Protein AF-A0A2Y9AKG4-F1 (afdb_monomer)

pLDDT: mean 80.53, std 13.44, range [30.86, 92.69]

Solvent-accessible surface area (backbone atoms only — not comparable to full-atom values): 8918 Å² total; per-residue (Å²): 135,92,79,71,90,47,58,56,35,76,62,49,52,52,51,26,52,72,73,71,62,54,72,96,74,84,90,70,97,55,57,71,73,50,49,64,43,49,79,68,67,72,54,68,69,62,38,68,69,52,46,51,50,43,32,75,68,40,95,71,20,58,72,45,40,52,58,15,44,46,93,96,48,104,48,29,63,50,82,74,86,80,84,86,83,80,90,77,84,88,80,60,65,68,65,34,63,79,64,71,60,71,89,70,87,48,71,66,50,51,47,52,51,39,54,49,25,55,74,69,75,44,88,66,75,92,80,88,85,77,94,62,67,61,87,129

Mean predicted aligned error: 9.57 Å

Foldseek 3Di:
DPDPPFLCLLVVQVVCLVVVNHDPDDDDLQLVSVAVCVVVVSADFPDPVVLVVLQVPPPVHPVQSVSQDYPPDPGGGDGDDDDDDPDDDDDDPVVCVVLVLPDDDDPVSLVVQLVVCVVVVHDSDDDDDDPGNDPD

Radius of gyration: 21.5 Å; Cα contacts (8 Å, |Δi|>4): 93; chains: 1; bounding box: 50×32×56 Å

Organism: NCBI:txid475081

Secondary structure (DSSP, 8-state):
-----STTHHHHHHHHHHHT---S----S-GGGGHHHHHTT-S---HHHHHHHHHHHSTT-HHHHHTTBPTT-S-B---------S------HHHHHHTT-----SHHHHHHHHHHHHHTT-----------S---

Structure (mmCIF, N/CA/C/O backbone):
data_AF-A0A2Y9AKG4-F1
#
_entry.id   AF-A0A2Y9AKG4-F1
#
loop_
_atom_site.group_PDB
_atom_site.id
_atom_site.type_symbol
_atom_site.label_atom_id
_atom_site.label_alt_id
_atom_site.label_comp_id
_atom_site.label_asym_id
_atom_site.label_entity_id
_atom_site.label_seq_id
_atom_site.pdbx_PDB_ins_code
_atom_site.Cartn_x
_atom_site.Cartn_y
_atom_site.Cartn_z
_atom_site.occupancy
_atom_site.B_iso_or_equiv
_atom_site.auth_seq_id
_atom_site.auth_comp_id
_a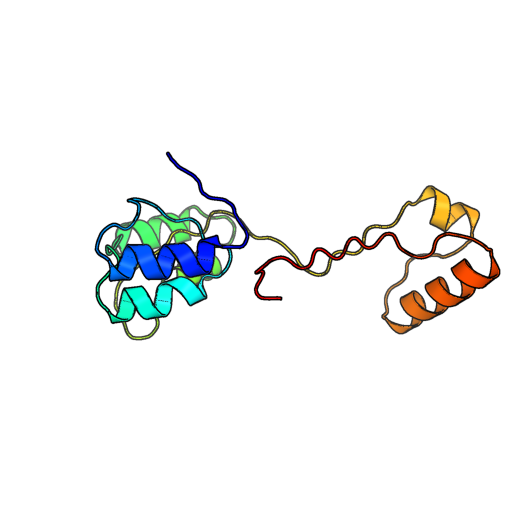tom_site.auth_asym_id
_atom_site.auth_atom_id
_atom_site.pdbx_PDB_model_num
ATOM 1 N N . MET A 1 1 ? -5.085 -19.871 11.737 1.00 33.09 1 MET A N 1
ATOM 2 C CA . MET A 1 1 ? -5.440 -18.786 10.796 1.00 33.09 1 MET A CA 1
ATOM 3 C C . MET A 1 1 ? -5.813 -19.409 9.462 1.00 33.09 1 MET A C 1
ATOM 5 O O . MET A 1 1 ? -4.995 -20.139 8.921 1.00 33.09 1 MET A O 1
ATOM 9 N N . ARG A 1 2 ? -7.030 -19.187 8.952 1.00 30.86 2 ARG A N 1
ATOM 10 C CA . ARG A 1 2 ? -7.351 -19.467 7.544 1.00 30.86 2 ARG A CA 1
ATOM 11 C C . ARG A 1 2 ? -7.010 -18.205 6.754 1.00 30.86 2 ARG A C 1
ATOM 13 O O . ARG A 1 2 ? -7.749 -17.235 6.834 1.00 30.86 2 ARG A O 1
ATOM 20 N N . GLY A 1 3 ? -5.860 -18.193 6.087 1.00 36.62 3 GLY A N 1
ATOM 21 C CA . GLY A 1 3 ? -5.502 -17.131 5.149 1.00 36.62 3 GLY A CA 1
ATOM 22 C C . GLY A 1 3 ? -5.960 -17.532 3.753 1.00 36.62 3 GLY A C 1
ATOM 23 O O . GLY A 1 3 ? -5.350 -18.411 3.152 1.00 36.62 3 GLY A O 1
ATOM 24 N N . ASN A 1 4 ? -7.030 -16.922 3.248 1.00 46.03 4 ASN A N 1
ATOM 25 C CA . ASN A 1 4 ? -7.438 -17.076 1.852 1.00 46.03 4 ASN A CA 1
ATOM 26 C C . ASN A 1 4 ? -6.743 -15.997 1.014 1.00 46.03 4 ASN A C 1
ATOM 28 O O . ASN A 1 4 ? -7.341 -14.979 0.687 1.00 46.03 4 ASN A O 1
ATOM 32 N N . GLY A 1 5 ? -5.471 -16.212 0.676 1.00 44.66 5 GLY A N 1
ATOM 33 C CA . GLY A 1 5 ? -4.754 -15.404 -0.316 1.00 44.66 5 GLY A CA 1
ATOM 34 C C . GLY A 1 5 ? -5.138 -15.818 -1.738 1.00 44.66 5 GLY A C 1
ATOM 35 O O . GLY A 1 5 ? -4.324 -16.401 -2.442 1.00 44.66 5 GLY A O 1
ATOM 36 N N . SER A 1 6 ? -6.398 -15.607 -2.124 1.00 54.41 6 SER A N 1
ATOM 37 C CA . SER A 1 6 ? -6.892 -15.866 -3.487 1.00 54.41 6 SER A CA 1
ATOM 38 C C . SER A 1 6 ? -7.287 -14.555 -4.158 1.00 54.41 6 SER A C 1
ATOM 40 O O . SER A 1 6 ? -7.713 -13.648 -3.449 1.00 54.41 6 SER A O 1
ATOM 42 N N . ASP A 1 7 ? -7.265 -14.479 -5.492 1.00 56.97 7 ASP A N 1
ATOM 43 C CA . ASP A 1 7 ? -7.742 -13.310 -6.260 1.00 56.97 7 ASP A CA 1
ATOM 44 C C . ASP A 1 7 ? -9.185 -12.886 -5.904 1.00 56.97 7 ASP A C 1
ATOM 46 O O . ASP A 1 7 ? -9.617 -11.780 -6.200 1.00 56.97 7 ASP A O 1
ATOM 50 N N . ALA A 1 8 ? -9.958 -13.763 -5.257 1.00 68.50 8 ALA A N 1
ATOM 51 C CA . ALA A 1 8 ? -11.302 -13.478 -4.770 1.00 68.50 8 ALA A CA 1
ATOM 52 C C . ALA A 1 8 ? -11.347 -12.828 -3.372 1.00 68.50 8 ALA A C 1
ATOM 54 O O . ALA A 1 8 ? -12.441 -12.545 -2.887 1.00 68.50 8 ALA A O 1
ATOM 55 N N . PHE A 1 9 ? -10.205 -12.610 -2.708 1.00 78.62 9 PHE A N 1
ATOM 56 C CA . PHE A 1 9 ? -10.141 -12.155 -1.316 1.00 78.62 9 PHE A CA 1
ATOM 57 C C . PHE A 1 9 ? -10.887 -10.838 -1.100 1.00 78.62 9 PHE A C 1
ATOM 59 O O . PHE A 1 9 ? -11.708 -10.760 -0.193 1.00 78.62 9 PHE A O 1
ATOM 66 N N . GLU A 1 10 ? -10.671 -9.844 -1.962 1.00 76.94 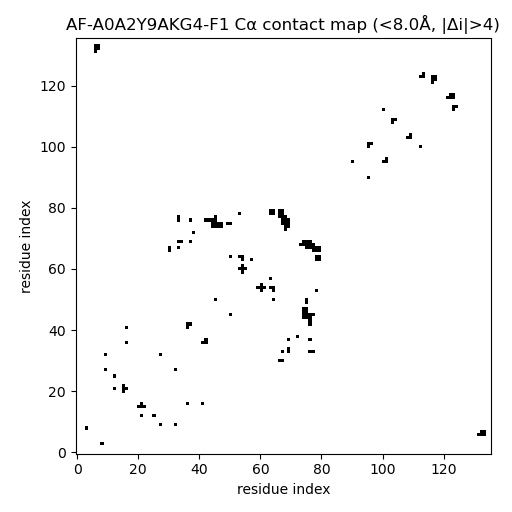10 GLU A N 1
ATOM 67 C CA . GLU A 1 10 ? -11.289 -8.516 -1.835 1.00 76.94 10 GLU A CA 1
ATOM 68 C C . GLU A 1 10 ? -12.816 -8.569 -1.939 1.00 76.94 10 GLU A C 1
ATOM 70 O O . GLU A 1 10 ? -13.523 -7.861 -1.227 1.00 76.94 10 GLU A O 1
ATOM 75 N N . ARG A 1 11 ? -13.353 -9.464 -2.774 1.00 81.31 11 ARG A N 1
ATOM 76 C CA . ARG A 1 11 ? -14.804 -9.683 -2.853 1.00 81.31 11 ARG A CA 1
ATOM 77 C C . ARG A 1 11 ? -15.308 -10.476 -1.655 1.00 81.31 11 ARG A C 1
ATOM 79 O O . ARG A 1 11 ? -16.351 -10.150 -1.097 1.00 81.31 11 ARG A O 1
ATOM 86 N N . GLN A 1 12 ? -14.574 -11.512 -1.258 1.00 84.94 12 GLN A N 1
ATOM 87 C CA . GLN A 1 12 ? -14.980 -12.397 -0.174 1.00 84.94 12 GLN A CA 1
ATOM 88 C C . GLN A 1 12 ? -14.997 -11.673 1.174 1.00 84.94 12 GLN A C 1
ATOM 90 O O . GLN A 1 12 ? -15.932 -11.864 1.943 1.00 84.94 12 GLN A O 1
ATOM 95 N N . ILE A 1 13 ? -14.018 -10.805 1.447 1.00 85.69 13 ILE A N 1
ATOM 96 C CA . ILE A 1 13 ? -13.960 -10.074 2.714 1.00 85.69 13 ILE A CA 1
ATOM 97 C C . ILE A 1 13 ? -15.146 -9.119 2.869 1.00 85.69 13 ILE A C 1
ATOM 99 O O . ILE A 1 13 ? -15.705 -9.023 3.958 1.00 85.69 13 ILE A O 1
ATOM 103 N N . VAL A 1 14 ? -15.590 -8.476 1.784 1.00 84.75 14 VAL A N 1
ATOM 104 C CA . VAL A 1 14 ? -16.793 -7.630 1.798 1.00 84.75 14 VAL A CA 1
ATOM 105 C C . VAL A 1 14 ? -18.032 -8.470 2.114 1.00 84.75 14 VAL A C 1
ATOM 107 O O . VAL A 1 14 ? -18.803 -8.097 2.996 1.00 84.75 14 VAL A O 1
ATOM 110 N N . ILE A 1 15 ? -18.184 -9.635 1.474 1.00 86.56 15 ILE A N 1
ATOM 111 C CA . ILE A 1 15 ? -19.299 -10.560 1.734 1.00 86.56 15 ILE A CA 1
ATOM 112 C C . ILE A 1 15 ? -19.300 -11.025 3.195 1.00 86.56 15 ILE A C 1
ATOM 114 O O . ILE A 1 15 ? -20.339 -10.976 3.849 1.00 86.56 15 ILE A O 1
ATOM 118 N N . ASP A 1 16 ? -18.151 -11.442 3.729 1.00 88.06 16 ASP A N 1
ATOM 119 C CA . ASP A 1 16 ? -18.035 -11.940 5.104 1.00 88.06 16 ASP A CA 1
ATOM 120 C C . ASP A 1 16 ? -18.337 -10.834 6.131 1.00 88.06 16 ASP A C 1
ATOM 122 O O . ASP A 1 16 ? -19.018 -11.070 7.137 1.00 88.06 16 ASP A O 1
ATOM 126 N N . VAL A 1 17 ? -17.881 -9.604 5.860 1.00 87.88 17 VAL A N 1
ATOM 127 C CA . VAL A 1 17 ? -18.198 -8.419 6.665 1.00 87.88 17 VAL A CA 1
ATOM 128 C C . VAL A 1 17 ? -19.689 -8.108 6.609 1.00 87.88 17 VAL A C 1
ATOM 130 O O . VAL A 1 17 ? -20.259 -7.795 7.651 1.00 87.88 17 VAL A O 1
ATOM 133 N N . GLU A 1 18 ? -20.351 -8.200 5.455 1.00 86.19 18 GLU A N 1
ATOM 134 C CA . GLU A 1 18 ? -21.795 -7.955 5.321 1.00 86.19 18 GLU A CA 1
ATOM 135 C C . GLU A 1 18 ? -22.634 -9.056 5.982 1.00 86.19 18 GLU A C 1
ATOM 137 O O . GLU A 1 18 ? -23.580 -8.751 6.712 1.00 86.19 18 GLU A O 1
ATOM 142 N N . ALA A 1 19 ? -22.226 -10.317 5.839 1.00 89.75 19 ALA A N 1
ATOM 143 C CA . ALA A 1 19 ? -22.861 -11.475 6.465 1.00 89.75 19 ALA A CA 1
ATOM 144 C C . ALA A 1 19 ? -22.686 -11.523 7.996 1.00 89.75 19 ALA A C 1
ATOM 146 O O . ALA A 1 19 ? -23.363 -12.298 8.671 1.00 89.75 19 ALA A O 1
ATOM 147 N N . GLY A 1 20 ? -21.801 -10.692 8.563 1.00 87.44 20 GLY A N 1
ATOM 148 C CA . GLY A 1 20 ? -21.546 -10.643 10.005 1.00 87.44 20 GLY A CA 1
ATOM 149 C C . GLY A 1 20 ? -20.654 -11.779 10.509 1.00 87.44 20 GLY A C 1
ATOM 150 O O . GLY A 1 20 ? -20.616 -12.041 11.709 1.00 87.44 20 GLY A O 1
ATOM 151 N N . SER A 1 21 ? -19.918 -12.429 9.609 1.00 91.62 21 SER A N 1
ATOM 152 C CA . SER A 1 21 ? -18.939 -13.470 9.923 1.00 91.62 21 SER A CA 1
ATOM 153 C C . SER A 1 21 ? -17.528 -13.120 9.423 1.00 91.62 21 SER A C 1
ATOM 155 O O . SER A 1 21 ? -16.900 -13.968 8.782 1.00 91.62 21 SER A O 1
ATOM 157 N N . PRO A 1 22 ? -17.005 -11.898 9.670 1.00 89.50 22 PRO A N 1
ATOM 158 C CA . PRO A 1 22 ? -15.668 -11.544 9.222 1.00 89.50 22 PRO A CA 1
ATOM 159 C C . PRO A 1 22 ? -14.595 -12.329 9.994 1.00 89.50 22 PRO A C 1
ATOM 161 O O . PRO A 1 22 ? -14.816 -12.745 11.138 1.00 89.50 22 PRO A O 1
ATOM 164 N N . PRO A 1 23 ? -13.398 -12.508 9.411 1.00 88.69 23 PRO A N 1
ATOM 165 C CA . PRO A 1 23 ? -12.248 -12.977 10.168 1.00 88.69 23 PRO A CA 1
ATOM 166 C C . PRO A 1 23 ? -11.867 -11.963 11.257 1.00 88.69 23 PRO A C 1
ATOM 168 O O . PRO A 1 23 ? -12.121 -10.768 11.132 1.00 88.69 23 PRO A O 1
ATOM 171 N N . ASN A 1 24 ? -11.182 -12.424 12.308 1.00 89.12 24 ASN A N 1
ATOM 172 C CA . ASN A 1 24 ? -10.673 -11.525 13.352 1.00 89.12 24 ASN A CA 1
ATOM 173 C C . ASN A 1 24 ? -9.605 -10.547 12.834 1.00 89.12 24 ASN A C 1
ATOM 175 O O . ASN A 1 24 ? -9.492 -9.443 13.353 1.00 89.12 24 ASN A O 1
ATOM 179 N N . ILE A 1 25 ? -8.797 -10.975 11.858 1.00 88.81 25 ILE A N 1
ATOM 180 C CA . ILE A 1 25 ? -7.737 -10.180 11.230 1.00 88.81 25 ILE A CA 1
ATOM 181 C C . ILE A 1 25 ? -7.793 -10.444 9.726 1.00 88.81 25 ILE A C 1
ATOM 183 O O . ILE A 1 25 ? -7.805 -11.603 9.301 1.00 88.81 25 ILE A O 1
ATOM 187 N N . ALA A 1 26 ? -7.802 -9.373 8.940 1.00 89.12 26 ALA A N 1
ATOM 188 C CA . ALA A 1 26 ? -7.732 -9.394 7.486 1.00 89.12 26 ALA A CA 1
ATOM 189 C C . ALA A 1 26 ? -6.515 -8.586 7.032 1.00 89.12 26 ALA A C 1
ATOM 191 O O . ALA A 1 26 ? -6.203 -7.548 7.612 1.00 89.12 26 ALA A O 1
ATOM 192 N N . VAL A 1 27 ? -5.826 -9.071 6.002 1.00 88.25 27 VAL A N 1
ATOM 193 C CA . VAL A 1 27 ? -4.639 -8.423 5.447 1.00 88.25 27 VAL A CA 1
ATOM 194 C C . VAL A 1 27 ? -4.941 -8.064 4.002 1.00 88.25 27 VAL A C 1
ATOM 196 O O . VAL A 1 27 ? -5.177 -8.954 3.192 1.00 88.25 27 VAL A O 1
ATOM 199 N N . SER A 1 28 ? -4.964 -6.767 3.706 1.00 83.81 28 SER A N 1
ATOM 200 C CA . SER A 1 28 ? -5.285 -6.233 2.384 1.00 83.81 28 SER A CA 1
ATOM 201 C C . SER A 1 28 ? -4.103 -5.427 1.840 1.00 83.81 28 SER A C 1
ATOM 203 O O . SER A 1 28 ? -3.537 -4.633 2.595 1.00 83.81 28 SER A O 1
ATOM 205 N N . PRO A 1 29 ? -3.732 -5.591 0.556 1.00 82.06 29 PRO A N 1
ATOM 206 C CA . PRO A 1 29 ? -2.741 -4.731 -0.084 1.00 82.06 29 PRO A CA 1
ATOM 207 C C . PRO A 1 29 ? -3.286 -3.320 -0.359 1.00 82.06 29 PRO A C 1
ATOM 209 O O . PRO A 1 29 ? -2.507 -2.376 -0.470 1.00 82.06 29 PRO A O 1
ATOM 212 N N . GLU A 1 30 ? -4.611 -3.167 -0.452 1.00 82.19 30 GLU A N 1
ATOM 213 C CA . GLU A 1 30 ? -5.273 -1.893 -0.709 1.00 82.19 30 GLU A CA 1
ATOM 214 C C . GLU A 1 30 ? -5.824 -1.294 0.598 1.00 82.19 30 GLU A C 1
ATOM 216 O O . GLU A 1 30 ? -6.807 -1.813 1.142 1.00 82.19 30 GLU A O 1
ATOM 221 N N . PRO A 1 31 ? -5.255 -0.184 1.112 1.00 83.25 31 PRO A N 1
ATOM 222 C CA . PRO A 1 31 ? -5.761 0.471 2.322 1.00 83.25 31 PRO A CA 1
ATOM 223 C C . PRO A 1 31 ? -7.165 1.063 2.120 1.00 83.25 31 PRO A C 1
ATOM 225 O O . PRO A 1 31 ? -7.933 1.180 3.071 1.00 83.25 31 PRO A O 1
ATOM 228 N N . GLY A 1 32 ? -7.544 1.373 0.872 1.00 84.00 32 GLY A N 1
ATOM 229 C CA . GLY A 1 32 ? -8.875 1.877 0.525 1.00 84.00 32 GLY A CA 1
ATOM 230 C C . GLY A 1 32 ? -10.020 0.914 0.861 1.00 84.00 32 GLY A C 1
ATOM 231 O O . GLY A 1 32 ? -11.126 1.371 1.140 1.00 84.00 32 GLY A O 1
ATOM 232 N N . LEU A 1 33 ? -9.761 -0.399 0.931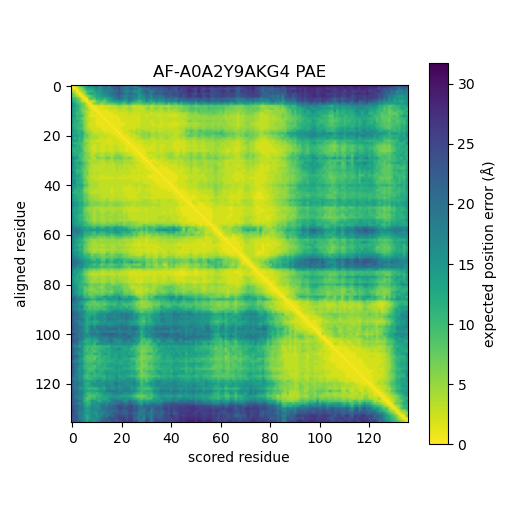 1.00 84.75 33 LEU A N 1
ATOM 233 C CA . LEU A 1 33 ? -10.767 -1.393 1.327 1.00 84.75 33 LEU A CA 1
ATOM 234 C C . LEU A 1 33 ? -11.214 -1.256 2.793 1.00 84.75 33 LEU A C 1
ATOM 236 O O . LEU A 1 33 ? -12.246 -1.809 3.169 1.00 84.75 33 LEU A O 1
ATOM 240 N N . LEU A 1 34 ? -10.484 -0.497 3.619 1.00 86.25 34 LEU A N 1
ATOM 241 C CA . LEU A 1 34 ? -10.867 -0.207 5.004 1.00 86.25 34 LEU A CA 1
ATOM 242 C C . LEU A 1 34 ? -11.942 0.887 5.111 1.00 86.25 34 LEU A C 1
ATOM 244 O O . LEU A 1 34 ? -12.656 0.939 6.111 1.00 86.25 34 LEU A O 1
ATOM 248 N N . CYS A 1 35 ? -12.083 1.744 4.095 1.00 85.94 35 CYS A N 1
ATOM 249 C CA . CYS A 1 35 ? -12.923 2.942 4.147 1.00 85.94 35 CYS A CA 1
ATOM 250 C C . CYS A 1 35 ? -14.409 2.635 4.381 1.00 85.94 35 CYS A C 1
ATOM 252 O O . CYS A 1 35 ? -15.007 3.115 5.344 1.00 85.94 35 CYS A O 1
ATOM 254 N N . ASP A 1 36 ? -15.003 1.811 3.520 1.00 86.81 36 ASP A N 1
ATOM 255 C CA . ASP A 1 36 ? -16.427 1.469 3.581 1.00 86.81 36 ASP A CA 1
ATOM 256 C C . ASP A 1 36 ? -16.806 0.731 4.880 1.00 86.81 36 ASP A C 1
ATOM 258 O O . ASP A 1 36 ? -17.765 1.135 5.547 1.00 86.81 36 ASP A O 1
ATOM 262 N N . PRO A 1 37 ? -16.068 -0.316 5.304 1.00 88.12 37 PRO A N 1
ATOM 263 C CA . PRO A 1 37 ? -16.310 -0.974 6.584 1.00 88.12 37 PRO A CA 1
ATOM 264 C C . PRO A 1 37 ? -16.151 -0.041 7.792 1.00 88.12 37 PRO A C 1
ATOM 266 O O . PRO A 1 37 ? -16.941 -0.153 8.733 1.00 88.12 37 PRO A O 1
ATOM 269 N N . ALA A 1 38 ? -15.183 0.886 7.772 1.00 89.00 38 ALA A N 1
ATOM 270 C CA . ALA A 1 38 ? -14.999 1.876 8.836 1.00 89.00 38 ALA A CA 1
ATOM 271 C C . ALA A 1 38 ? -16.218 2.804 8.958 1.00 89.00 38 ALA A C 1
ATOM 273 O O . ALA A 1 38 ? -16.777 2.942 10.046 1.00 89.00 38 ALA A O 1
ATOM 274 N N . LEU A 1 39 ? -16.699 3.361 7.839 1.00 87.38 39 LEU A N 1
ATOM 275 C CA . LEU A 1 39 ? -17.896 4.216 7.804 1.00 87.38 39 LEU A CA 1
ATOM 276 C C . LEU A 1 39 ? -19.163 3.492 8.278 1.00 87.38 39 LEU A C 1
ATOM 278 O O . LEU A 1 39 ? -20.060 4.109 8.851 1.00 87.38 39 LEU A O 1
ATOM 282 N N . ARG A 1 40 ? -19.241 2.175 8.061 1.00 88.69 40 ARG A N 1
ATOM 283 C CA . ARG A 1 40 ? -20.363 1.328 8.498 1.00 88.69 40 ARG A CA 1
ATOM 284 C C . ARG A 1 40 ? -20.196 0.779 9.924 1.00 88.69 40 ARG A C 1
ATOM 286 O O . ARG A 1 40 ? -21.026 -0.021 10.353 1.00 88.69 40 ARG A O 1
ATOM 293 N N . GLY A 1 41 ? -19.136 1.156 10.647 1.00 89.44 41 GLY A N 1
ATOM 294 C CA . GLY A 1 41 ? -18.874 0.692 12.015 1.00 89.44 41 GLY A CA 1
ATOM 295 C C . GLY A 1 41 ? -18.588 -0.811 12.118 1.00 89.44 41 GLY A C 1
ATOM 296 O O . GLY A 1 41 ? -18.926 -1.440 13.118 1.00 89.44 41 GLY A O 1
ATOM 297 N N . ARG A 1 42 ? -18.020 -1.413 11.065 1.00 89.94 42 ARG A N 1
ATOM 298 C CA . ARG A 1 42 ? -17.717 -2.856 10.987 1.00 89.94 42 ARG A CA 1
ATOM 299 C C . ARG A 1 42 ? -16.264 -3.194 11.334 1.00 89.94 42 ARG A C 1
ATOM 301 O O . ARG A 1 42 ? -15.896 -4.363 11.269 1.00 89.94 42 ARG A O 1
ATOM 308 N N . LEU A 1 43 ? -15.454 -2.200 11.698 1.00 89.81 43 LEU A N 1
ATOM 309 C CA . LEU A 1 43 ? -14.065 -2.370 12.125 1.00 89.81 43 LEU A CA 1
ATOM 310 C C . LEU A 1 43 ? -13.904 -1.998 13.599 1.00 89.81 43 LEU A C 1
ATOM 312 O O . LEU A 1 43 ? -14.582 -1.103 14.104 1.00 89.81 43 LEU A O 1
ATOM 316 N N . ALA A 1 44 ? -12.993 -2.691 14.277 1.00 91.56 44 ALA A N 1
ATOM 317 C CA . ALA A 1 44 ? -12.594 -2.345 15.633 1.00 91.56 44 ALA A CA 1
ATOM 318 C C . ALA A 1 44 ? -11.612 -1.167 15.604 1.00 91.56 44 ALA A C 1
ATOM 320 O O . ALA A 1 44 ? -10.657 -1.184 14.828 1.00 91.56 44 ALA A O 1
ATOM 321 N N . ASP A 1 45 ? -11.831 -0.177 16.468 1.00 92.69 45 ASP A N 1
ATOM 322 C CA . ASP A 1 45 ? -10.846 0.875 16.714 1.00 92.69 45 ASP A CA 1
ATOM 323 C C . ASP A 1 45 ? -9.676 0.308 17.533 1.00 92.69 45 ASP A C 1
ATOM 325 O O . ASP A 1 45 ? -9.856 -0.210 18.637 1.00 92.69 45 ASP A O 1
ATOM 329 N N . LEU A 1 46 ? -8.472 0.389 16.971 1.00 91.44 46 LEU A N 1
ATOM 330 C CA . LEU A 1 46 ? -7.213 -0.019 17.595 1.00 91.44 46 LEU A CA 1
ATOM 331 C C . LEU A 1 46 ? -6.674 1.051 18.563 1.00 91.44 46 LEU A C 1
ATOM 333 O O . LEU A 1 46 ? -5.749 0.779 19.335 1.00 91.44 46 LEU A O 1
ATOM 337 N N . GLY A 1 47 ? -7.248 2.255 18.525 1.00 91.50 47 GLY A N 1
ATOM 338 C CA . GLY A 1 47 ? -6.997 3.354 19.444 1.00 91.50 47 GLY A CA 1
ATOM 339 C C . GLY A 1 47 ? -5.739 4.173 19.145 1.00 91.50 47 GLY A C 1
ATOM 340 O O . GLY A 1 47 ? -4.768 3.716 18.534 1.00 91.50 47 GLY A O 1
ATOM 341 N N . GLY A 1 48 ? -5.735 5.408 19.657 1.00 91.06 48 GLY A N 1
ATOM 342 C CA . GLY A 1 48 ? -4.644 6.367 19.458 1.00 91.06 48 GLY A CA 1
ATOM 343 C C . GLY A 1 48 ? -3.290 5.907 20.008 1.00 91.06 48 GLY A C 1
ATOM 344 O O . GLY A 1 48 ? -2.264 6.208 19.413 1.00 91.06 48 GLY A O 1
ATOM 345 N N . GLY A 1 49 ? -3.269 5.115 21.088 1.00 91.81 49 GLY A N 1
ATOM 346 C CA . GLY A 1 49 ? -2.022 4.568 21.640 1.00 91.81 49 GLY A CA 1
ATOM 347 C C . GLY A 1 49 ? -1.295 3.640 20.662 1.00 91.81 49 GLY A C 1
ATOM 348 O O . GLY A 1 49 ? -0.079 3.736 20.509 1.00 91.81 49 GLY A O 1
ATOM 349 N N . THR A 1 50 ? -2.040 2.796 19.942 1.00 91.44 50 THR A N 1
ATOM 350 C CA . THR A 1 50 ? -1.479 1.931 18.893 1.00 91.44 50 THR A CA 1
ATOM 351 C C . THR A 1 50 ? -0.985 2.758 17.706 1.00 91.44 50 THR A C 1
ATOM 353 O O . THR A 1 50 ? 0.086 2.480 17.170 1.00 91.44 50 THR A O 1
ATOM 356 N N . ALA A 1 51 ? -1.719 3.810 17.328 1.00 91.00 51 ALA A N 1
ATOM 357 C CA . ALA A 1 51 ? -1.303 4.725 16.265 1.00 91.00 51 ALA A CA 1
ATOM 358 C C . ALA A 1 51 ? -0.002 5.476 16.616 1.00 91.00 51 ALA A C 1
ATOM 360 O O . ALA A 1 51 ? 0.899 5.593 15.781 1.00 91.00 51 ALA A O 1
ATOM 361 N N . SER A 1 52 ? 0.129 5.951 17.859 1.00 92.25 52 SER A N 1
ATOM 362 C CA . SER A 1 52 ? 1.357 6.578 18.361 1.00 92.25 52 SER A CA 1
ATOM 363 C C . SER A 1 52 ? 2.521 5.594 18.368 1.00 92.25 52 SER A C 1
ATOM 365 O O . SER A 1 52 ? 3.565 5.894 17.797 1.00 92.25 52 SER A O 1
ATOM 367 N N . TRP A 1 53 ? 2.320 4.390 18.914 1.00 91.44 53 TRP A N 1
ATOM 368 C CA . TRP A 1 53 ? 3.351 3.352 18.939 1.00 91.44 53 TRP A CA 1
ATOM 369 C C . TRP A 1 53 ? 3.858 3.000 17.534 1.00 91.44 53 TRP A C 1
ATOM 371 O O . TRP A 1 53 ? 5.067 2.905 17.321 1.00 91.44 53 TRP A O 1
ATOM 381 N N . MET A 1 54 ? 2.950 2.858 16.563 1.00 90.38 54 MET A N 1
ATOM 382 C CA . MET A 1 54 ? 3.312 2.589 15.171 1.00 90.38 54 MET A CA 1
ATOM 383 C C . MET A 1 54 ? 4.103 3.750 14.558 1.00 90.38 54 MET A C 1
ATOM 385 O O . MET A 1 54 ? 5.107 3.522 13.894 1.00 90.38 54 MET A O 1
ATOM 389 N N . THR A 1 55 ? 3.704 4.992 14.832 1.00 90.94 55 THR A N 1
ATOM 390 C CA . THR A 1 55 ? 4.421 6.182 14.347 1.00 90.94 55 THR A CA 1
ATOM 391 C C . THR A 1 55 ? 5.844 6.271 14.905 1.00 90.94 55 THR A C 1
ATOM 393 O O . THR A 1 55 ? 6.746 6.720 14.203 1.00 90.94 55 THR A O 1
ATOM 396 N N . GLU A 1 56 ? 6.043 5.858 16.157 1.00 91.38 56 GLU A N 1
ATOM 397 C CA . GLU A 1 56 ? 7.341 5.893 16.841 1.00 91.38 56 GLU A CA 1
ATOM 398 C C . GLU A 1 56 ? 8.255 4.719 16.465 1.00 91.38 56 GLU A C 1
ATOM 400 O O . GLU A 1 56 ? 9.477 4.862 16.490 1.00 91.38 56 GLU A O 1
ATOM 405 N N . THR A 1 57 ? 7.676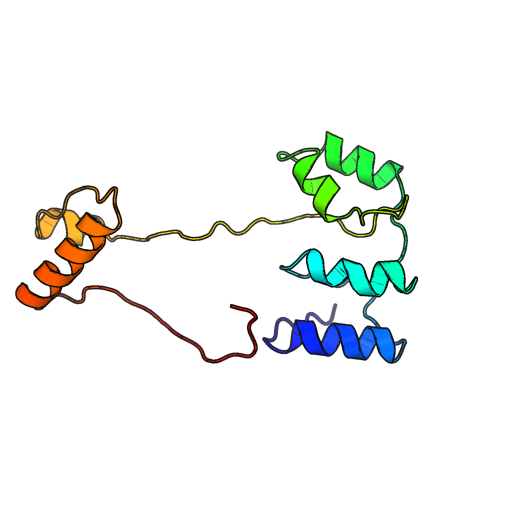 3.561 16.140 1.00 87.38 57 THR A N 1
ATOM 406 C CA . THR A 1 57 ? 8.427 2.308 15.958 1.00 87.38 57 THR A CA 1
ATOM 407 C C . THR A 1 57 ? 8.661 1.957 14.488 1.00 87.38 57 THR A C 1
ATOM 409 O O . THR A 1 57 ? 9.653 1.300 14.171 1.00 87.38 57 THR A O 1
ATOM 412 N N . ASP A 1 58 ? 7.771 2.367 13.581 1.00 82.19 58 ASP A N 1
ATOM 413 C CA . ASP A 1 58 ? 7.887 2.031 12.163 1.00 82.19 58 ASP A CA 1
ATOM 414 C C . ASP A 1 58 ? 8.907 2.929 11.447 1.00 82.19 58 ASP A C 1
ATOM 416 O O . ASP A 1 58 ? 8.898 4.153 11.589 1.00 82.19 58 ASP A O 1
ATOM 420 N N . ALA A 1 59 ? 9.774 2.323 10.629 1.00 72.06 59 ALA A N 1
ATOM 421 C CA . ALA A 1 59 ? 10.828 3.027 9.899 1.00 72.06 59 ALA A CA 1
ATOM 422 C C . ALA A 1 59 ? 10.285 4.096 8.937 1.00 72.06 59 ALA A C 1
ATOM 424 O O . ALA A 1 59 ? 10.985 5.063 8.633 1.00 72.06 59 ALA A O 1
ATOM 425 N N . ALA A 1 60 ? 9.054 3.928 8.450 1.00 81.19 60 ALA A N 1
ATOM 426 C CA . ALA A 1 60 ? 8.412 4.895 7.575 1.00 81.19 60 ALA A CA 1
ATOM 427 C C . ALA A 1 60 ? 7.593 5.957 8.327 1.00 81.19 60 ALA A C 1
ATOM 429 O O . ALA A 1 60 ? 7.190 6.936 7.701 1.00 81.19 60 ALA A O 1
ATOM 430 N N . GLY A 1 61 ? 7.376 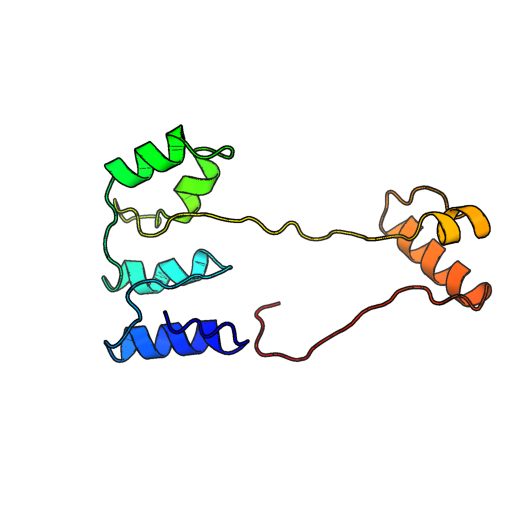5.806 9.638 1.00 83.88 61 GLY A N 1
ATOM 431 C CA . GLY A 1 61 ? 6.741 6.800 10.505 1.00 83.88 61 GLY A CA 1
ATOM 432 C C . GLY A 1 61 ? 5.295 7.156 10.132 1.00 83.88 61 GLY A C 1
ATOM 433 O O . GLY A 1 61 ? 4.487 6.305 9.754 1.00 83.88 61 GLY A O 1
ATOM 434 N N . SER A 1 62 ? 4.948 8.445 10.244 1.00 87.62 62 SER A N 1
ATOM 435 C CA . SER A 1 62 ? 3.565 8.932 10.117 1.00 87.62 62 SER A CA 1
ATOM 436 C C . SER A 1 62 ? 2.857 8.637 8.781 1.00 87.62 62 SER A C 1
ATOM 438 O O . SER A 1 62 ? 1.652 8.381 8.833 1.00 87.62 62 SER A O 1
ATOM 440 N N . PRO A 1 63 ? 3.523 8.589 7.605 1.00 88.38 63 PRO A N 1
ATOM 441 C CA . PRO A 1 63 ? 2.903 8.107 6.370 1.00 88.38 63 PRO A CA 1
ATOM 442 C C . PRO A 1 63 ? 2.270 6.718 6.479 1.00 88.38 63 PRO A C 1
ATOM 444 O O . PRO A 1 63 ? 1.202 6.497 5.919 1.00 88.38 63 PRO A O 1
ATOM 447 N N . TRP A 1 64 ? 2.900 5.784 7.195 1.00 89.00 64 TRP A N 1
ATOM 448 C CA . TRP A 1 64 ? 2.377 4.423 7.329 1.00 89.00 64 TRP A CA 1
ATOM 449 C C . TRP A 1 64 ? 1.219 4.343 8.315 1.00 89.00 64 TRP A C 1
ATOM 451 O O . TRP A 1 64 ? 0.265 3.607 8.064 1.00 89.00 64 TRP A O 1
ATOM 461 N N . THR A 1 65 ? 1.265 5.128 9.392 1.00 89.62 65 THR A N 1
ATOM 462 C CA . THR A 1 65 ? 0.143 5.270 10.330 1.00 89.62 65 THR A CA 1
ATOM 463 C C . THR A 1 65 ? -1.074 5.892 9.642 1.00 89.62 65 THR A C 1
ATOM 465 O O . THR A 1 65 ? -2.203 5.466 9.874 1.00 89.62 65 THR A O 1
ATOM 468 N N . ALA A 1 66 ? -0.867 6.860 8.744 1.00 89.25 66 ALA A N 1
ATOM 469 C CA . ALA A 1 66 ? -1.954 7.527 8.031 1.00 89.25 66 ALA A CA 1
ATOM 470 C C . ALA A 1 66 ? -2.795 6.575 7.158 1.00 89.25 66 ALA A C 1
ATOM 472 O O . ALA A 1 66 ? -3.975 6.840 6.957 1.00 89.25 66 ALA A O 1
ATOM 473 N N . LEU A 1 67 ? -2.230 5.453 6.692 1.00 88.75 67 LEU A N 1
ATOM 474 C CA . LEU A 1 67 ? -2.960 4.445 5.908 1.00 88.75 67 LEU A CA 1
ATOM 475 C C . LEU A 1 67 ? -4.010 3.676 6.726 1.00 88.75 67 LE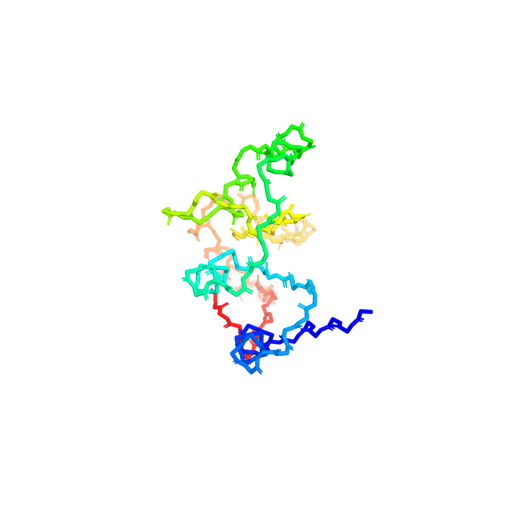U A C 1
ATOM 477 O O . LEU A 1 67 ? -4.929 3.102 6.148 1.00 88.75 67 LEU A O 1
ATOM 481 N N . GLY A 1 68 ? -3.876 3.658 8.054 1.00 87.00 68 GLY A N 1
ATOM 482 C CA . GLY A 1 68 ? -4.848 3.056 8.966 1.00 87.00 68 GLY A CA 1
ATOM 483 C C . GLY A 1 68 ? -5.892 4.037 9.501 1.00 87.00 68 GLY A C 1
ATOM 484 O O . GLY A 1 68 ? -6.799 3.620 10.220 1.00 87.00 68 GLY A O 1
ATOM 485 N N . LEU A 1 69 ? -5.769 5.329 9.187 1.00 85.38 69 LEU A N 1
ATOM 486 C CA . LEU A 1 69 ? -6.722 6.362 9.585 1.00 85.38 69 LEU A CA 1
ATOM 487 C C . LEU A 1 69 ? -7.742 6.578 8.468 1.00 85.38 69 LEU A C 1
ATOM 489 O O . LEU A 1 69 ? -7.389 6.646 7.292 1.00 85.38 69 LEU A O 1
ATOM 493 N N . HIS A 1 70 ? -9.012 6.736 8.835 1.00 80.69 70 HIS A N 1
ATOM 494 C CA . HIS A 1 70 ? -10.048 7.103 7.877 1.00 80.69 70 HIS A CA 1
ATOM 495 C C . HIS A 1 70 ? -10.406 8.584 8.011 1.00 80.69 70 HIS A C 1
ATOM 497 O O . HIS A 1 70 ? -10.669 9.078 9.107 1.00 80.69 70 HIS A O 1
ATOM 503 N N . ALA A 1 71 ? -10.436 9.304 6.888 1.00 72.88 71 ALA A N 1
ATOM 504 C CA . ALA A 1 71 ? -10.768 10.723 6.884 1.00 72.88 71 ALA A CA 1
ATOM 505 C C . ALA A 1 71 ? -12.182 10.955 7.449 1.00 72.88 71 ALA A C 1
ATOM 507 O O . ALA A 1 71 ? -13.156 10.386 6.964 1.00 72.88 71 ALA A O 1
ATOM 508 N N . GLY A 1 72 ? -12.293 11.804 8.472 1.00 72.44 72 GLY A N 1
ATOM 509 C CA . GLY A 1 72 ? -13.566 12.104 9.136 1.00 72.44 72 GLY A CA 1
ATOM 510 C C . GLY A 1 72 ? -13.940 11.164 10.287 1.00 72.44 72 GLY A C 1
ATOM 511 O O . GLY A 1 72 ? -14.971 11.391 10.914 1.00 72.44 72 GLY A O 1
ATOM 512 N N . LEU A 1 73 ? -13.112 10.162 10.604 1.00 76.56 73 LEU A N 1
ATOM 513 C CA . LEU A 1 73 ? -13.248 9.336 11.805 1.00 76.56 73 LEU A CA 1
ATOM 514 C C . LEU A 1 73 ? -12.018 9.516 12.703 1.00 76.56 73 LEU A C 1
ATOM 516 O O . LEU A 1 73 ? -10.887 9.325 12.264 1.00 76.56 73 LEU A O 1
ATOM 520 N N . GLU A 1 74 ? -12.234 9.848 13.976 1.00 80.88 74 GLU A N 1
ATOM 521 C CA . GLU A 1 74 ? -11.171 9.895 14.992 1.00 80.88 74 GLU A CA 1
ATOM 522 C C . GLU A 1 74 ? -10.869 8.486 15.535 1.00 80.88 74 GLU A C 1
ATOM 524 O O . GLU A 1 74 ? -11.012 8.221 16.725 1.00 80.88 74 GLU A O 1
ATOM 529 N N . ALA A 1 75 ? -10.507 7.556 14.648 1.00 88.25 75 ALA A N 1
ATOM 530 C CA . ALA A 1 75 ? -10.239 6.159 14.988 1.00 88.25 75 ALA A CA 1
ATOM 531 C C . ALA A 1 75 ? -9.169 5.551 14.070 1.00 88.25 75 ALA A C 1
ATOM 533 O O . ALA A 1 75 ? -8.993 5.974 12.923 1.00 88.25 75 ALA A O 1
ATOM 534 N N . PHE A 1 76 ? -8.452 4.552 14.587 1.00 91.50 76 PHE A N 1
ATOM 535 C CA . PHE A 1 76 ? -7.349 3.885 13.898 1.00 91.50 76 PHE A CA 1
ATOM 536 C C . PHE A 1 76 ? -7.717 2.428 13.614 1.00 91.50 76 PHE A C 1
ATOM 538 O O . PHE A 1 76 ? -7.924 1.647 14.535 1.00 91.50 76 PHE A O 1
ATOM 545 N N . PHE A 1 77 ? -7.807 2.049 12.341 1.00 92.56 77 PHE A N 1
ATOM 546 C CA . PHE A 1 77 ? -8.441 0.795 11.917 1.00 92.56 77 PHE A CA 1
ATOM 547 C C . PHE A 1 77 ? -7.486 -0.235 11.307 1.00 92.56 77 PHE A C 1
ATOM 549 O O . PHE A 1 77 ? -7.912 -1.345 10.989 1.00 92.56 77 PHE A O 1
ATOM 556 N N . GLY A 1 78 ? -6.207 0.094 11.123 1.00 90.06 78 GLY A N 1
ATOM 557 C CA . GLY A 1 78 ? -5.274 -0.822 10.471 1.00 90.06 78 GLY A CA 1
ATOM 558 C C . GLY A 1 78 ? -3.814 -0.505 10.743 1.00 90.06 78 GLY A C 1
ATOM 559 O O . GLY A 1 78 ? -3.432 0.651 10.840 1.00 90.06 78 GLY A O 1
ATOM 560 N N . SER A 1 79 ? -2.992 -1.548 10.833 1.00 89.44 79 SER A N 1
ATOM 561 C CA . SER A 1 79 ? -1.539 -1.434 10.965 1.00 89.44 79 SER A CA 1
ATOM 562 C C . SER A 1 79 ? -0.871 -1.830 9.650 1.00 89.44 79 SER A C 1
ATOM 564 O O . SER A 1 79 ? -1.097 -2.927 9.134 1.00 89.44 79 SER A O 1
ATOM 566 N N . SER A 1 80 ? -0.056 -0.931 9.104 1.00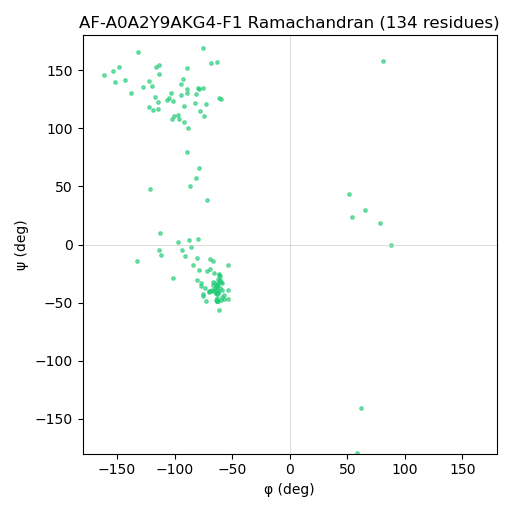 88.38 80 SER A N 1
ATOM 567 C CA . SER A 1 80 ? 0.783 -1.211 7.934 1.00 88.38 80 SER A CA 1
ATOM 568 C C . SER A 1 80 ? 1.972 -2.078 8.354 1.00 88.38 80 SER A C 1
ATOM 570 O O . SER A 1 80 ? 2.599 -1.806 9.371 1.00 88.38 80 SER A O 1
ATOM 572 N N . TYR A 1 81 ? 2.283 -3.123 7.583 1.00 84.69 81 TYR A N 1
ATOM 573 C CA . TYR A 1 81 ? 3.364 -4.070 7.914 1.00 84.69 81 TYR A CA 1
ATOM 574 C C . TYR A 1 81 ? 4.304 -4.372 6.734 1.00 84.69 81 TYR A C 1
ATOM 576 O O . TYR A 1 81 ? 5.368 -4.964 6.917 1.00 84.69 81 TYR A O 1
ATOM 584 N N . ASN A 1 82 ? 3.915 -4.014 5.508 1.00 84.25 82 ASN A N 1
ATOM 585 C CA . ASN A 1 82 ? 4.691 -4.245 4.297 1.00 84.25 82 ASN A CA 1
ATOM 586 C C . ASN A 1 82 ? 4.338 -3.200 3.229 1.00 84.25 82 ASN A C 1
ATOM 588 O O . ASN A 1 82 ? 3.197 -2.747 3.156 1.00 84.25 82 ASN A O 1
ATOM 592 N N . VAL A 1 83 ? 5.310 -2.864 2.377 1.00 82.38 83 VAL A N 1
ATOM 593 C CA . VAL A 1 83 ? 5.101 -2.073 1.162 1.00 82.38 83 VAL A CA 1
ATOM 594 C C . VAL A 1 83 ? 5.688 -2.811 -0.035 1.00 82.38 83 VAL A C 1
ATOM 596 O O . VAL A 1 83 ? 6.817 -3.301 0.014 1.00 82.38 83 VAL A O 1
ATOM 599 N N . ASN A 1 84 ? 4.932 -2.847 -1.130 1.00 81.25 84 ASN A N 1
ATOM 600 C CA . ASN A 1 84 ? 5.408 -3.330 -2.418 1.00 81.25 84 ASN A CA 1
ATOM 601 C C . ASN A 1 84 ? 5.646 -2.135 -3.340 1.00 81.25 84 ASN A C 1
ATOM 603 O O . ASN A 1 84 ? 4.759 -1.308 -3.542 1.00 81.25 84 ASN A O 1
ATOM 607 N N . VAL A 1 85 ? 6.846 -2.037 -3.906 1.00 79.00 85 VAL A N 1
ATOM 608 C CA . VAL A 1 85 ? 7.201 -0.964 -4.842 1.00 79.00 85 VAL A CA 1
ATOM 609 C C . VAL A 1 85 ? 6.869 -1.364 -6.283 1.00 79.00 85 VAL A C 1
ATOM 611 O O . VAL A 1 85 ? 7.192 -2.466 -6.728 1.00 79.00 85 VAL A O 1
ATOM 614 N N . ARG A 1 86 ? 6.235 -0.454 -7.034 1.00 73.56 86 ARG A N 1
ATOM 615 C CA . ARG A 1 86 ? 5.901 -0.621 -8.460 1.00 73.56 86 ARG A CA 1
ATOM 616 C C . ARG A 1 86 ? 6.059 0.724 -9.198 1.00 73.56 86 ARG A C 1
ATOM 618 O O . ARG A 1 86 ? 5.677 1.743 -8.628 1.00 73.56 86 ARG A O 1
ATOM 625 N N . PRO A 1 87 ? 6.569 0.753 -10.450 1.00 77.06 87 PRO A N 1
ATOM 626 C CA . PRO A 1 87 ? 7.099 -0.368 -11.231 1.00 77.06 87 PRO A CA 1
ATOM 627 C C . PRO A 1 87 ? 8.605 -0.600 -11.009 1.00 77.06 87 PRO A C 1
ATOM 629 O O . PRO A 1 87 ? 9.411 0.315 -11.160 1.00 77.06 87 PRO A O 1
ATOM 632 N N . LEU A 1 88 ? 8.990 -1.850 -10.730 1.00 80.38 88 LEU A N 1
ATOM 633 C CA . LEU A 1 88 ? 10.379 -2.309 -10.824 1.00 80.38 88 LEU A CA 1
ATOM 634 C C . LEU A 1 88 ? 10.640 -2.913 -12.208 1.00 80.38 88 LEU A C 1
ATOM 636 O O . LEU A 1 88 ? 9.783 -3.603 -12.762 1.00 80.38 88 LEU A O 1
ATOM 640 N N . VAL A 1 89 ? 11.834 -2.677 -12.750 1.00 79.75 89 VAL A N 1
ATOM 641 C CA . VAL A 1 89 ? 12.327 -3.335 -13.965 1.00 79.75 89 VAL A CA 1
ATOM 642 C C . VAL A 1 89 ? 13.517 -4.194 -13.575 1.00 79.75 89 VAL A C 1
ATOM 644 O O . VAL A 1 89 ? 14.496 -3.685 -13.037 1.00 79.75 89 VAL A O 1
ATOM 647 N N . TRP A 1 90 ? 13.423 -5.489 -13.859 1.00 82.56 90 TRP A N 1
ATOM 648 C CA . TRP A 1 90 ? 14.499 -6.446 -13.631 1.00 82.56 90 TRP A CA 1
ATOM 649 C C . TRP A 1 90 ? 15.193 -6.739 -14.961 1.00 82.56 90 TRP A C 1
ATOM 651 O O . TRP A 1 90 ? 14.542 -7.158 -15.919 1.00 82.56 90 TRP A O 1
ATOM 661 N N . SER A 1 91 ? 16.503 -6.513 -15.025 1.00 79.12 91 SER A N 1
ATOM 662 C CA . SER A 1 91 ? 17.359 -6.866 -16.161 1.00 79.12 91 SER A CA 1
ATOM 663 C C . SER A 1 91 ? 18.393 -7.912 -15.744 1.00 79.12 91 SER A C 1
ATOM 665 O O . SER A 1 91 ? 18.773 -7.994 -14.576 1.00 79.12 91 SER A O 1
ATOM 667 N N . ARG A 1 92 ? 18.845 -8.733 -16.698 1.00 81.44 92 ARG A N 1
ATOM 668 C CA . ARG A 1 92 ? 20.016 -9.599 -16.512 1.00 81.44 92 ARG A CA 1
ATOM 669 C C . ARG A 1 92 ? 21.252 -8.852 -16.992 1.00 81.44 92 ARG A C 1
ATOM 671 O O . ARG A 1 92 ? 21.306 -8.504 -18.167 1.00 81.44 92 ARG A O 1
ATOM 678 N N . SER A 1 93 ? 22.211 -8.623 -16.098 1.00 77.31 93 SER A N 1
ATOM 679 C CA . SER A 1 93 ? 23.426 -7.863 -16.414 1.00 77.31 93 SER A CA 1
ATOM 680 C C . SER A 1 93 ? 24.218 -8.492 -17.559 1.00 77.31 93 SER A C 1
ATOM 682 O O . SER A 1 93 ? 24.529 -7.792 -18.508 1.00 77.31 93 SER A O 1
ATOM 684 N N . GLU A 1 94 ? 24.412 -9.816 -17.538 1.00 78.69 94 GLU A N 1
ATOM 685 C CA . GLU A 1 94 ? 25.132 -10.552 -18.593 1.00 78.69 94 GLU A CA 1
ATOM 686 C C . GLU A 1 94 ? 24.551 -10.268 -19.987 1.00 78.69 94 GLU A C 1
ATOM 688 O O . GLU A 1 94 ? 25.272 -9.891 -20.897 1.00 78.69 94 GLU A O 1
ATOM 693 N N . THR A 1 95 ? 23.223 -10.321 -20.138 1.00 74.00 95 THR A N 1
ATOM 694 C CA . THR A 1 95 ? 22.555 -10.034 -21.420 1.00 74.00 95 THR A CA 1
ATOM 695 C C . THR A 1 95 ? 22.694 -8.574 -21.855 1.00 74.00 95 THR A C 1
ATOM 697 O O . THR A 1 95 ? 22.699 -8.286 -23.046 1.00 74.00 95 THR A O 1
ATOM 700 N N . PHE A 1 96 ? 22.750 -7.637 -20.907 1.00 79.50 96 PHE A N 1
ATOM 701 C CA . PHE A 1 96 ? 22.911 -6.216 -21.218 1.00 79.50 96 PHE A CA 1
ATOM 702 C C . PHE A 1 96 ? 24.353 -5.871 -21.600 1.00 79.50 96 PHE A C 1
ATOM 704 O O . PHE A 1 96 ? 24.539 -4.999 -22.447 1.00 79.50 96 PHE A O 1
ATOM 711 N N . ASP A 1 97 ? 25.329 -6.563 -21.013 1.00 79.31 97 ASP A N 1
ATOM 712 C CA . ASP A 1 97 ? 26.750 -6.419 -21.328 1.00 79.31 97 ASP A CA 1
ATOM 713 C C . ASP A 1 97 ? 27.088 -7.099 -22.669 1.00 79.31 97 ASP A C 1
ATOM 715 O O . ASP A 1 97 ? 27.730 -6.483 -23.516 1.00 79.31 97 ASP A O 1
ATOM 719 N N . ASP A 1 98 ? 26.583 -8.316 -22.911 1.00 76.81 98 ASP A N 1
ATOM 720 C CA . ASP A 1 98 ? 26.810 -9.080 -24.152 1.00 76.81 98 ASP A CA 1
ATOM 721 C C . ASP A 1 98 ? 26.252 -8.377 -25.402 1.00 76.81 98 ASP A C 1
ATOM 723 O O . ASP A 1 98 ? 26.767 -8.555 -26.506 1.00 76.81 98 ASP A O 1
ATOM 727 N N . LEU A 1 99 ? 25.189 -7.584 -25.234 1.00 71.88 99 LEU A N 1
ATOM 728 C CA . LEU A 1 99 ? 24.468 -6.910 -26.319 1.00 71.88 99 LEU A CA 1
ATOM 729 C C . LEU A 1 99 ? 24.622 -5.373 -26.286 1.00 71.88 99 LEU A C 1
ATOM 731 O O . LEU A 1 99 ? 23.922 -4.661 -27.010 1.00 71.88 99 LEU A O 1
ATOM 735 N N . ASP A 1 100 ? 25.529 -4.858 -25.447 1.00 77.81 100 ASP A N 1
ATOM 736 C CA . ASP A 1 100 ? 25.896 -3.435 -25.338 1.00 77.81 100 ASP A CA 1
ATOM 737 C C . ASP A 1 100 ? 24.683 -2.487 -25.156 1.00 77.81 100 ASP A C 1
ATOM 739 O O . ASP A 1 100 ? 24.545 -1.443 -25.803 1.00 77.81 100 ASP A O 1
ATOM 743 N N . TYR A 1 101 ? 23.740 -2.876 -24.287 1.00 74.50 101 TYR A N 1
ATOM 744 C CA . TYR A 1 101 ? 22.466 -2.166 -24.085 1.00 74.50 101 TYR A CA 1
ATOM 745 C C . TYR A 1 101 ? 22.532 -0.985 -23.106 1.00 74.50 101 TYR A C 1
ATOM 747 O O . TYR A 1 101 ? 21.641 -0.131 -23.127 1.00 74.50 101 TYR A O 1
ATOM 755 N N . GLY A 1 102 ? 23.564 -0.903 -22.261 1.00 76.75 102 GLY A N 1
ATOM 756 C CA . GLY A 1 102 ? 23.732 0.165 -21.271 1.00 76.75 102 GLY A CA 1
ATOM 757 C C . GLY A 1 102 ? 22.578 0.316 -20.256 1.00 76.75 102 GLY A C 1
ATOM 758 O O . GLY A 1 102 ? 21.584 -0.410 -20.250 1.00 76.75 102 GLY A O 1
ATOM 759 N N . LEU A 1 103 ? 22.704 1.289 -19.345 1.00 80.69 103 LEU A N 1
ATOM 760 C CA . LEU A 1 103 ? 21.653 1.621 -18.371 1.00 80.69 103 LEU A CA 1
ATOM 761 C C . LEU A 1 103 ? 20.532 2.440 -19.029 1.00 80.69 103 LEU A C 1
ATOM 763 O O . LEU A 1 103 ? 20.732 3.601 -19.381 1.00 80.69 103 LEU A O 1
ATOM 767 N N . LEU A 1 104 ? 19.330 1.867 -19.107 1.00 83.25 104 LEU A N 1
ATOM 768 C CA . LEU A 1 104 ? 18.137 2.521 -19.659 1.00 83.25 104 LEU A CA 1
ATOM 769 C C . LEU A 1 104 ? 17.487 3.430 -18.602 1.00 83.25 104 LEU A C 1
ATOM 771 O O . LEU A 1 104 ? 17.085 2.958 -17.538 1.00 83.25 104 LEU A O 1
ATOM 775 N N . ARG A 1 105 ? 17.339 4.727 -18.883 1.00 86.00 105 ARG A N 1
ATOM 776 C CA . ARG A 1 105 ? 16.823 5.736 -17.936 1.00 86.00 105 ARG A CA 1
ATOM 777 C C . ARG A 1 105 ? 15.453 6.294 -18.310 1.00 86.00 105 ARG A C 1
ATOM 779 O O . ARG A 1 105 ? 14.823 6.977 -17.507 1.00 86.00 105 ARG A O 1
ATOM 786 N N . SER A 1 106 ? 14.953 5.982 -19.500 1.00 89.69 106 SER A N 1
ATOM 787 C CA . SER A 1 106 ? 13.691 6.502 -20.023 1.00 89.69 106 SER A CA 1
ATOM 788 C C . SER A 1 106 ? 12.791 5.404 -20.591 1.00 89.69 106 SER A C 1
ATOM 790 O O . SER A 1 106 ? 13.192 4.259 -20.809 1.00 89.69 106 SER A O 1
ATOM 792 N N . MET A 1 107 ? 11.518 5.739 -20.808 1.00 86.94 107 MET A N 1
ATOM 793 C CA . MET A 1 107 ? 10.603 4.865 -21.552 1.00 86.94 107 MET A CA 1
ATOM 794 C C . MET A 1 107 ? 11.014 4.738 -23.025 1.00 86.94 107 MET A C 1
ATOM 796 O O . MET A 1 107 ? 10.865 3.662 -23.596 1.00 86.94 107 MET A O 1
ATOM 800 N N . GLY A 1 108 ? 11.554 5.809 -23.620 1.00 90.75 108 GLY A N 1
ATOM 801 C CA . GLY A 1 108 ? 12.025 5.814 -25.007 1.00 90.75 108 GLY A CA 1
ATOM 802 C C . GLY A 1 108 ? 13.182 4.843 -25.224 1.00 90.75 108 GLY A C 1
ATOM 803 O O . GLY A 1 108 ? 13.105 3.995 -26.105 1.00 90.75 108 GLY A O 1
ATOM 804 N N . GLU A 1 109 ? 14.196 4.882 -24.357 1.00 87.38 109 GLU A N 1
ATOM 805 C CA . GLU A 1 109 ? 15.328 3.943 -24.401 1.00 87.38 109 GLU A CA 1
ATOM 806 C C . GLU A 1 109 ? 14.872 2.497 -24.176 1.00 87.38 109 GLU A C 1
ATOM 808 O O . GLU A 1 109 ? 15.306 1.596 -24.885 1.00 87.38 109 GLU A O 1
ATOM 813 N N . ARG A 1 110 ? 13.935 2.261 -23.247 1.00 86.94 110 ARG A N 1
ATOM 814 C CA . ARG A 1 110 ? 13.354 0.923 -23.031 1.00 86.94 110 ARG A CA 1
ATOM 815 C C . ARG A 1 110 ? 12.598 0.390 -24.240 1.00 86.94 110 ARG A C 1
ATOM 817 O O . ARG A 1 110 ? 12.586 -0.823 -24.455 1.00 86.94 110 ARG A O 1
ATOM 824 N N . ARG A 1 111 ? 11.950 1.270 -25.004 1.00 87.38 111 ARG A N 1
ATOM 825 C CA . ARG A 1 111 ? 11.270 0.899 -26.244 1.00 87.38 111 ARG A CA 1
ATOM 826 C C . ARG A 1 111 ? 12.280 0.587 -27.345 1.00 87.38 111 ARG A C 1
ATOM 828 O O . ARG A 1 111 ? 12.204 -0.494 -27.911 1.00 87.38 111 ARG A O 1
ATOM 835 N N . ALA A 1 112 ? 13.262 1.459 -27.557 1.00 89.19 112 ALA A N 1
ATOM 836 C CA . ALA A 1 112 ? 14.324 1.240 -28.537 1.00 89.19 112 ALA A CA 1
ATOM 837 C C . ALA A 1 112 ? 15.122 -0.045 -28.247 1.00 89.19 112 ALA A C 1
ATOM 839 O O . ALA A 1 112 ? 15.409 -0.814 -29.158 1.00 89.19 112 ALA A O 1
ATOM 840 N N . SER A 1 113 ? 15.406 -0.344 -26.971 1.00 87.44 113 SER A N 1
ATOM 841 C CA . SER A 1 113 ? 16.060 -1.604 -26.593 1.00 87.44 113 SER A CA 1
ATOM 842 C C . SER A 1 113 ? 15.195 -2.820 -26.933 1.00 87.44 113 SER A C 1
ATOM 844 O O . SER A 1 113 ? 15.719 -3.879 -27.239 1.00 87.44 113 SER A O 1
ATOM 846 N N . THR A 1 114 ? 13.870 -2.693 -26.824 1.00 87.62 114 THR A N 1
ATOM 847 C CA . THR A 1 114 ? 12.930 -3.776 -27.144 1.00 87.62 114 THR A CA 1
ATOM 848 C C . THR A 1 114 ? 12.913 -4.033 -28.648 1.00 87.62 114 THR A C 1
ATOM 850 O O . THR A 1 114 ? 12.892 -5.187 -29.054 1.00 87.62 114 THR A O 1
ATOM 853 N N . GLU A 1 115 ? 12.953 -2.972 -29.457 1.00 90.06 115 GLU A N 1
ATOM 854 C CA . GLU A 1 115 ? 13.028 -3.058 -30.920 1.00 90.06 115 GLU A CA 1
ATOM 855 C C . GLU A 1 115 ? 14.346 -3.712 -31.363 1.00 90.06 115 GLU A C 1
ATOM 857 O O . GLU A 1 115 ? 14.304 -4.693 -32.100 1.00 90.06 115 GLU A O 1
ATOM 862 N N . ARG A 1 116 ? 15.493 -3.287 -30.812 1.00 86.88 116 ARG A N 1
ATOM 863 C CA . ARG A 1 116 ? 16.790 -3.921 -31.107 1.00 86.88 116 ARG A CA 1
ATOM 864 C C . ARG A 1 116 ? 16.842 -5.393 -30.667 1.00 86.88 116 ARG A C 1
ATOM 866 O O . ARG A 1 116 ? 17.293 -6.230 -31.430 1.00 86.88 116 ARG A O 1
ATOM 873 N N . MET A 1 117 ? 16.308 -5.746 -29.493 1.00 87.00 117 MET A N 1
ATOM 874 C CA . MET A 1 117 ? 16.276 -7.150 -29.044 1.00 87.00 117 MET A CA 1
ATOM 875 C C . MET A 1 117 ? 15.505 -8.058 -30.014 1.00 87.00 117 MET A C 1
ATOM 877 O O . MET A 1 117 ? 15.858 -9.222 -30.157 1.00 87.00 117 MET A O 1
ATOM 881 N N . VAL A 1 118 ? 14.472 -7.537 -30.687 1.00 88.12 118 VAL A N 1
ATOM 882 C CA . VAL A 1 118 ? 13.744 -8.276 -31.732 1.00 88.12 118 VAL A CA 1
ATOM 883 C C . VAL A 1 118 ? 14.601 -8.452 -32.987 1.00 88.12 118 VAL A C 1
ATOM 885 O O . VAL A 1 118 ? 14.582 -9.531 -33.573 1.00 88.12 118 VAL A O 1
ATOM 888 N N . GLU A 1 119 ? 15.350 -7.422 -33.388 1.00 87.38 119 GLU A N 1
ATOM 889 C CA . GLU A 1 119 ? 16.301 -7.492 -34.509 1.00 87.38 119 GLU A CA 1
ATOM 890 C C . GLU A 1 119 ? 17.433 -8.496 -34.239 1.00 87.38 119 GLU A C 1
ATOM 892 O O . GLU A 1 119 ? 17.833 -9.223 -35.146 1.00 87.38 119 GLU A O 1
ATOM 897 N N . ASP A 1 120 ? 17.882 -8.591 -32.985 1.00 83.06 120 ASP A N 1
ATOM 898 C CA . ASP A 1 120 ? 18.927 -9.514 -32.523 1.00 83.06 120 ASP A CA 1
ATOM 899 C C . ASP A 1 120 ? 18.418 -10.957 -32.292 1.00 83.06 120 ASP A C 1
ATOM 901 O O . ASP A 1 120 ? 19.153 -11.795 -31.767 1.00 83.06 120 ASP A O 1
ATOM 905 N N . GLU A 1 121 ? 17.152 -11.257 -32.615 1.00 83.25 121 GLU A N 1
ATOM 906 C CA . GLU A 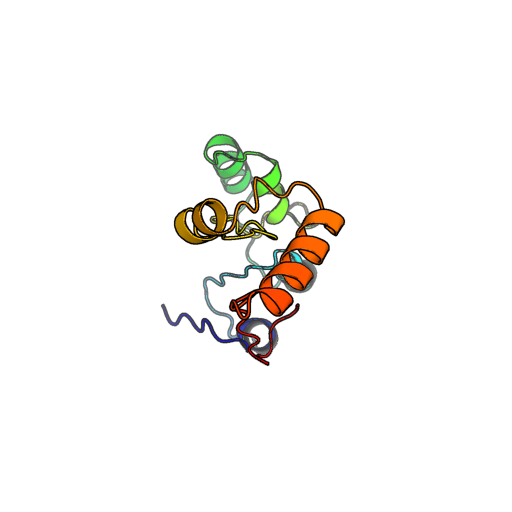1 121 ? 16.471 -12.532 -32.311 1.00 83.25 121 GLU A CA 1
ATOM 907 C C . GLU A 1 121 ? 16.519 -12.933 -30.815 1.00 83.25 121 GLU A C 1
ATOM 909 O O . GLU A 1 121 ? 16.357 -14.100 -30.443 1.00 83.25 121 GLU A O 1
ATOM 914 N N . ALA A 1 122 ? 16.696 -11.956 -29.922 1.00 81.31 122 ALA A N 1
ATOM 915 C CA . ALA A 1 122 ? 16.711 -12.137 -28.477 1.00 81.31 122 ALA A CA 1
ATOM 916 C C . ALA A 1 122 ? 15.299 -12.004 -27.879 1.00 81.31 122 ALA A C 1
ATOM 918 O O . ALA A 1 122 ? 14.439 -11.285 -28.384 1.00 81.31 122 ALA A O 1
ATOM 919 N N . MET A 1 123 ? 15.037 -12.667 -26.745 1.00 83.19 123 MET A N 1
ATOM 920 C CA . MET A 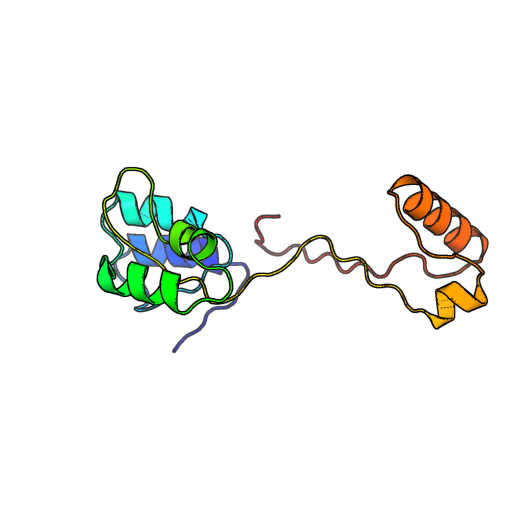1 123 ? 13.759 -12.534 -26.033 1.00 83.19 123 MET A CA 1
ATOM 921 C C . MET A 1 123 ? 13.698 -11.176 -25.309 1.00 83.19 123 MET A C 1
ATOM 923 O O . MET A 1 123 ? 14.397 -11.001 -24.308 1.00 83.19 123 MET A O 1
ATOM 927 N N . PRO A 1 124 ? 12.856 -10.214 -25.738 1.00 79.25 124 PRO A N 1
ATOM 928 C CA . PRO A 1 124 ? 12.973 -8.844 -25.252 1.00 79.25 124 PRO A CA 1
ATOM 929 C C . PRO A 1 124 ? 12.481 -8.679 -23.813 1.00 79.25 124 PRO A C 1
ATOM 931 O O . PRO A 1 124 ? 13.039 -7.889 -23.049 1.00 79.25 124 PRO A O 1
ATOM 934 N N . ARG A 1 125 ? 11.413 -9.389 -23.425 1.00 81.62 125 ARG A N 1
ATOM 935 C CA . ARG A 1 125 ? 10.802 -9.319 -22.090 1.00 81.62 125 ARG A CA 1
ATOM 936 C C . ARG A 1 125 ? 10.124 -10.643 -21.741 1.00 81.62 125 ARG A C 1
ATOM 938 O O . ARG A 1 125 ? 9.410 -11.206 -22.565 1.00 81.62 125 ARG A O 1
ATOM 945 N N . CYS A 1 126 ? 10.260 -11.072 -20.489 1.00 81.50 126 CYS A N 1
ATOM 946 C CA . CYS A 1 126 ? 9.453 -12.147 -19.914 1.00 81.50 126 CYS A CA 1
ATOM 947 C C . CYS A 1 126 ? 8.282 -11.526 -19.143 1.00 81.50 126 CYS A C 1
ATOM 949 O O . CYS A 1 126 ? 8.496 -10.940 -18.082 1.00 81.50 126 CYS A O 1
ATOM 951 N N . ILE A 1 127 ? 7.059 -11.630 -19.669 1.00 79.00 127 ILE A N 1
ATOM 952 C CA . ILE A 1 127 ? 5.847 -11.092 -19.032 1.00 79.00 127 ILE A CA 1
ATOM 953 C C . ILE A 1 127 ? 4.852 -12.235 -18.828 1.00 79.00 127 ILE A C 1
ATOM 955 O O . ILE A 1 127 ? 4.393 -12.839 -19.794 1.00 79.00 127 ILE A O 1
ATOM 959 N N . GLY A 1 128 ? 4.503 -12.517 -17.572 1.00 71.94 128 GLY A N 1
ATOM 960 C CA . GLY A 1 128 ? 3.376 -13.382 -17.227 1.00 71.94 128 GLY A CA 1
ATOM 961 C C . GLY A 1 128 ? 2.148 -12.532 -16.918 1.00 71.94 128 GLY A C 1
ATOM 962 O O . GLY A 1 128 ? 2.141 -11.830 -15.911 1.00 71.94 128 GLY A O 1
ATOM 963 N N . ILE A 1 129 ? 1.124 -12.577 -17.773 1.00 64.50 129 ILE A N 1
ATOM 964 C CA . ILE A 1 129 ? -0.172 -11.932 -17.514 1.00 64.50 129 ILE A CA 1
ATOM 965 C C . ILE A 1 129 ? -1.153 -13.025 -17.085 1.00 64.50 129 ILE A C 1
ATOM 967 O O . ILE A 1 129 ? -1.552 -13.853 -17.901 1.00 64.50 129 ILE A O 1
ATOM 971 N N . GLY A 1 130 ? -1.519 -13.044 -15.804 1.00 52.84 130 GLY A N 1
ATOM 972 C CA . GLY A 1 130 ? -2.602 -13.880 -15.284 1.00 52.84 130 GLY A CA 1
ATOM 973 C C . GLY A 1 130 ? -3.909 -13.089 -15.248 1.00 52.84 130 GLY A C 1
ATOM 974 O O . GLY A 1 130 ? -3.938 -11.991 -14.703 1.00 52.84 130 GLY A O 1
ATOM 975 N N . SER A 1 131 ? -4.991 -13.623 -15.819 1.00 44.81 131 SER A N 1
ATOM 976 C CA . SER A 1 131 ? -6.320 -12.985 -15.833 1.00 44.81 131 SER A CA 1
ATOM 977 C C . SER A 1 131 ? -7.137 -13.316 -14.573 1.00 44.81 131 SER A C 1
ATOM 979 O O . SER A 1 131 ? -8.271 -13.796 -14.663 1.00 44.81 131 SER A O 1
ATOM 981 N N . GLY A 1 132 ? -6.526 -13.137 -13.403 1.00 52.78 132 GLY A N 1
ATOM 982 C CA . GLY A 1 132 ? -7.178 -13.289 -12.104 1.00 52.78 132 GLY A CA 1
ATOM 983 C C . GLY A 1 132 ? -8.090 -12.109 -11.770 1.00 52.78 132 GLY A C 1
ATOM 984 O O . GLY A 1 132 ? -8.065 -11.078 -12.437 1.00 52.78 132 GLY A O 1
ATOM 985 N N . ALA A 1 133 ? -8.901 -12.244 -10.722 1.00 49.19 133 ALA A N 1
ATOM 986 C CA . ALA A 1 133 ? -9.789 -11.199 -10.199 1.00 49.19 133 ALA A CA 1
ATOM 987 C C . ALA A 1 133 ? -9.042 -10.056 -9.469 1.00 49.19 133 ALA A C 1
ATOM 989 O O . ALA A 1 133 ? -9.524 -9.551 -8.464 1.00 49.19 133 ALA A O 1
ATOM 990 N N . THR A 1 134 ? -7.878 -9.653 -9.966 1.00 43.03 134 THR A N 1
ATOM 991 C CA . THR A 1 134 ? -7.044 -8.588 -9.406 1.00 43.03 134 THR A CA 1
ATOM 992 C C . THR A 1 134 ? -7.569 -7.223 -9.865 1.00 43.03 134 THR A C 1
ATOM 994 O O . THR A 1 134 ? -7.776 -7.015 -11.065 1.00 43.03 134 THR A O 1
ATOM 997 N N . SER A 1 135 ? -7.788 -6.282 -8.945 1.00 47.47 135 SER A N 1
ATOM 998 C CA . SER A 1 135 ? -7.779 -4.852 -9.274 1.00 47.47 135 SER A CA 1
ATOM 999 C C . SER A 1 135 ? -6.374 -4.505 -9.804 1.00 47.47 135 SER A C 1
ATOM 1001 O O . SER A 1 135 ? -5.362 -4.920 -9.240 1.00 47.47 135 SER A O 1
ATOM 1003 N N . GLY A 1 136 ? -6.309 -3.903 -10.997 1.00 38.06 136 GLY A N 1
ATOM 1004 C CA . GLY A 1 136 ? -5.073 -3.746 -11.793 1.00 38.06 136 GLY A CA 1
ATOM 1005 C C . GLY A 1 136 ? -4.051 -2.741 -11.261 1.00 38.06 136 GLY A C 1
ATOM 1006 O O . GLY A 1 136 ? -4.469 -1.783 -10.583 1.00 38.06 136 GLY A O 1
#

Sequence (136 aa):
MRGNGSDAFERQIVIDVEAGSPPNIAVSPEPGLLCDPALRGRLADLGGGTASWMTETDAAGSPWTALGLHAGLEAFFGSSYNVNVRPLVWSRSETFDDLDYGLLRSMGERRASTERMVEDEAMPRCIGIGSGATSG